Protein AF-A0A956H9K4-F1 (afdb_monomer)

Solvent-accessible surface area (backbone atoms only — not comparable to full-atom values): 8441 Å² total; per-residue (Å²): 109,70,68,59,52,51,53,49,51,54,53,12,51,53,42,12,70,73,69,76,40,56,54,70,60,25,36,53,52,54,51,50,53,52,53,50,54,65,72,74,32,62,74,62,43,54,53,50,52,51,51,51,50,53,51,51,50,56,49,47,68,57,48,51,58,52,52,48,38,64,75,66,32,60,68,56,53,48,51,39,52,75,66,61,60,53,88,49,37,78,64,54,78,26,65,93,57,49,72,67,41,46,51,50,50,52,52,49,56,48,48,58,64,62,45,54,69,68,33,70,73,52,40,56,52,58,70,65,59,87,44,83,73,54,53,60,56,52,73,73,36,103,66,76,73,86,126

Structure (mmCIF, N/CA/C/O backbone):
data_AF-A0A956H9K4-F1
#
_entry.id   AF-A0A956H9K4-F1
#
loop_
_atom_site.group_PDB
_atom_site.id
_atom_site.type_symbol
_atom_site.label_atom_id
_atom_site.label_alt_id
_atom_site.label_comp_id
_atom_site.label_asym_id
_atom_site.label_entity_id
_atom_site.label_seq_id
_atom_site.pdbx_PDB_ins_code
_atom_site.Cartn_x
_atom_site.Cartn_y
_atom_site.Cartn_z
_atom_site.occupancy
_atom_site.B_iso_or_equiv
_atom_site.auth_seq_id
_atom_site.auth_comp_id
_atom_site.auth_asym_id
_atom_site.auth_atom_id
_atom_site.pdbx_PDB_model_num
ATOM 1 N N . LEU A 1 1 ? -2.967 9.960 15.495 1.00 64.75 1 LEU A N 1
ATOM 2 C CA . LEU A 1 1 ? -4.082 10.330 14.586 1.00 64.75 1 LEU A CA 1
ATOM 3 C C . LEU A 1 1 ? -3.644 10.382 13.124 1.00 64.75 1 LEU A C 1
ATOM 5 O O . LEU A 1 1 ? -4.276 9.724 12.313 1.00 64.75 1 LEU A O 1
ATOM 9 N N . THR A 1 2 ? -2.546 11.069 12.792 1.00 76.88 2 THR A N 1
ATOM 10 C CA . THR A 1 2 ? -1.991 11.135 11.421 1.00 76.88 2 THR A CA 1
ATOM 11 C C . THR A 1 2 ? -1.738 9.763 10.786 1.00 76.88 2 THR A C 1
ATOM 13 O O . THR A 1 2 ? -2.134 9.547 9.649 1.00 76.88 2 THR A O 1
ATOM 16 N N . TYR A 1 3 ? -1.171 8.808 11.534 1.00 75.69 3 TYR A N 1
ATOM 17 C CA . TYR A 1 3 ? -0.964 7.428 11.068 1.00 75.69 3 TYR A CA 1
ATOM 18 C C . TYR A 1 3 ? -2.275 6.734 10.661 1.00 75.69 3 TYR A C 1
ATOM 20 O O . TYR A 1 3 ? -2.396 6.230 9.552 1.00 75.69 3 TYR A O 1
ATOM 28 N N . VAL A 1 4 ? -3.285 6.760 11.534 1.00 81.75 4 VAL A N 1
ATOM 29 C CA . VAL A 1 4 ? -4.593 6.134 11.275 1.00 81.75 4 VAL A CA 1
ATOM 30 C C . VAL A 1 4 ? -5.305 6.826 10.110 1.00 81.75 4 VAL A C 1
ATOM 32 O O . VAL A 1 4 ? -5.848 6.155 9.239 1.00 81.75 4 VAL A O 1
ATOM 35 N N . ALA A 1 5 ? -5.243 8.159 10.039 1.00 83.88 5 ALA A N 1
ATOM 36 C CA . ALA A 1 5 ? -5.817 8.922 8.935 1.00 83.88 5 ALA A CA 1
ATOM 37 C C . ALA A 1 5 ? -5.168 8.571 7.585 1.00 83.88 5 ALA A C 1
ATOM 39 O O . ALA A 1 5 ? -5.879 8.425 6.593 1.00 83.88 5 ALA A O 1
ATOM 40 N N . ALA A 1 6 ? -3.844 8.381 7.544 1.00 85.12 6 ALA A N 1
ATOM 41 C CA . ALA A 1 6 ? -3.139 7.962 6.334 1.00 85.12 6 ALA A CA 1
ATOM 42 C C . ALA A 1 6 ? -3.564 6.557 5.873 1.00 85.12 6 ALA A C 1
ATOM 44 O O . ALA A 1 6 ? -3.817 6.361 4.685 1.00 85.12 6 ALA A O 1
ATOM 45 N N . GLN A 1 7 ? -3.716 5.608 6.805 1.00 84.38 7 GLN A N 1
ATOM 46 C CA . GLN A 1 7 ? -4.183 4.250 6.496 1.00 84.38 7 GLN A CA 1
ATOM 47 C C . GLN A 1 7 ? -5.608 4.251 5.929 1.00 84.38 7 GLN A C 1
ATOM 49 O O . GLN A 1 7 ? -5.864 3.664 4.877 1.00 84.38 7 GLN A O 1
ATOM 54 N N . PHE A 1 8 ? -6.526 4.983 6.569 1.00 86.50 8 PHE A N 1
ATOM 55 C CA . PHE A 1 8 ? -7.894 5.136 6.070 1.00 86.50 8 PHE A CA 1
ATOM 56 C C . PHE A 1 8 ? -7.934 5.825 4.709 1.00 86.50 8 PHE A C 1
ATOM 58 O O . PHE A 1 8 ? -8.677 5.399 3.831 1.00 86.50 8 PHE A O 1
ATOM 65 N N . GLN A 1 9 ? -7.118 6.858 4.497 1.00 89.69 9 GLN A N 1
ATOM 66 C CA . GLN A 1 9 ? -7.069 7.551 3.214 1.00 89.69 9 GLN A CA 1
ATOM 67 C C . GLN A 1 9 ? -6.544 6.646 2.090 1.00 89.69 9 GLN A C 1
ATOM 69 O O . GLN A 1 9 ? -7.066 6.704 0.977 1.00 89.69 9 GLN A O 1
ATOM 74 N N . GLY A 1 10 ? -5.552 5.798 2.374 1.00 87.31 10 GLY A N 1
ATOM 75 C CA . GLY A 1 10 ? -5.068 4.787 1.433 1.00 87.31 10 GLY A CA 1
ATOM 76 C C . GLY A 1 10 ? -6.158 3.781 1.058 1.00 87.31 10 GLY A C 1
ATOM 77 O O . GLY A 1 10 ? -6.466 3.621 -0.123 1.00 87.31 10 GLY A O 1
ATOM 78 N N . ALA A 1 11 ? -6.802 3.173 2.059 1.00 86.12 11 ALA A N 1
ATOM 79 C CA . ALA A 1 11 ? -7.891 2.217 1.848 1.00 86.12 11 ALA A CA 1
ATOM 80 C C . ALA A 1 11 ? -9.096 2.846 1.119 1.00 86.12 11 ALA A C 1
ATOM 82 O O . ALA A 1 11 ? -9.635 2.267 0.177 1.00 86.12 11 ALA A O 1
ATOM 83 N N . GLY A 1 12 ? -9.480 4.069 1.498 1.00 88.44 12 GLY A N 1
ATOM 84 C CA . GLY A 1 12 ? -10.583 4.805 0.883 1.00 88.44 12 GLY A CA 1
ATOM 85 C C . GLY A 1 12 ? -10.339 5.126 -0.590 1.00 88.44 12 GLY A C 1
ATOM 86 O O . GLY A 1 12 ? -11.255 4.989 -1.396 1.00 88.44 12 GLY A O 1
ATOM 87 N N . LYS A 1 13 ? -9.107 5.487 -0.971 1.00 91.62 13 LYS A N 1
ATOM 88 C CA . LYS A 1 13 ? -8.742 5.693 -2.384 1.00 91.62 13 LYS A CA 1
ATOM 89 C C . LYS A 1 13 ? -8.831 4.398 -3.191 1.00 91.62 13 LYS A C 1
ATOM 91 O O . LYS A 1 13 ? -9.335 4.429 -4.309 1.00 91.62 13 LYS A O 1
ATOM 96 N N . 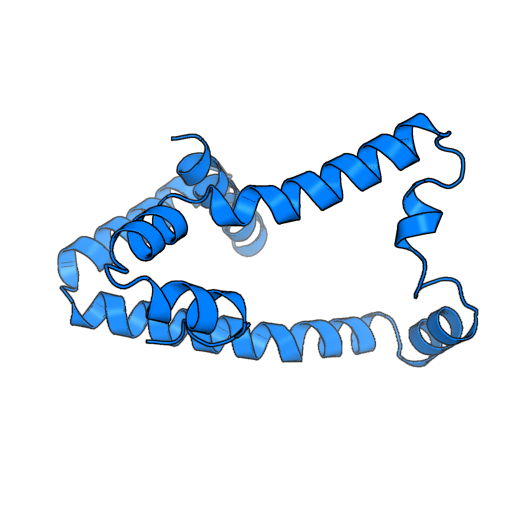ALA A 1 14 ? -8.392 3.272 -2.625 1.00 88.12 14 ALA A N 1
ATOM 97 C CA . ALA A 1 14 ? -8.502 1.972 -3.284 1.00 88.12 14 ALA A CA 1
ATOM 98 C C . ALA A 1 14 ? -9.970 1.585 -3.536 1.00 88.12 14 ALA A C 1
ATOM 100 O O . ALA A 1 14 ? -10.322 1.185 -4.644 1.00 88.12 14 ALA A O 1
ATOM 101 N N . PHE A 1 15 ? -10.847 1.765 -2.544 1.00 87.31 15 PHE A N 1
ATOM 102 C CA . PHE A 1 15 ? -12.279 1.479 -2.689 1.00 87.31 15 PHE A CA 1
ATOM 103 C C . PHE A 1 15 ? -12.981 2.445 -3.641 1.00 87.31 15 PHE A C 1
ATOM 105 O O . PHE A 1 15 ? -13.770 1.999 -4.469 1.00 87.31 15 PHE A O 1
ATOM 112 N N . ALA A 1 16 ? -12.664 3.740 -3.569 1.00 92.56 16 ALA A N 1
ATOM 113 C CA . ALA A 1 16 ? -13.190 4.736 -4.495 1.00 92.56 16 ALA A CA 1
ATOM 114 C C . ALA A 1 16 ? -12.862 4.372 -5.950 1.00 92.56 16 ALA A C 1
ATOM 116 O O . ALA A 1 16 ? -13.753 4.376 -6.789 1.00 92.56 16 ALA A O 1
ATOM 117 N N . ALA A 1 17 ? -11.613 3.980 -6.228 1.00 90.81 17 ALA A N 1
ATOM 118 C CA . ALA A 1 17 ? -11.180 3.581 -7.565 1.00 90.81 17 ALA A CA 1
ATOM 119 C C . ALA A 1 17 ? -11.768 2.234 -8.026 1.00 90.81 17 ALA A C 1
ATOM 121 O O . ALA A 1 17 ? -12.022 2.055 -9.211 1.00 90.81 17 ALA A O 1
ATOM 122 N N . THR A 1 18 ? -11.976 1.285 -7.109 1.00 90.50 18 THR A N 1
ATOM 123 C CA . THR A 1 18 ? -12.451 -0.069 -7.455 1.00 90.50 18 THR A CA 1
ATOM 124 C C . THR A 1 18 ? -13.960 -0.119 -7.681 1.00 90.50 18 THR A C 1
ATOM 126 O O . THR A 1 18 ? -14.426 -0.815 -8.578 1.00 90.50 18 THR A O 1
ATOM 129 N N . PHE A 1 19 ? -14.725 0.597 -6.857 1.00 89.75 19 PHE A N 1
ATOM 130 C CA . PHE A 1 19 ? -16.190 0.572 -6.870 1.00 89.75 19 PHE A CA 1
ATOM 131 C C . PHE A 1 19 ? -16.813 1.817 -7.515 1.00 89.75 19 PHE A C 1
ATOM 133 O O . PHE A 1 19 ? -18.031 1.963 -7.467 1.00 89.75 19 PHE A O 1
ATOM 140 N N . ASP A 1 20 ? -15.991 2.707 -8.080 1.00 90.75 20 ASP A N 1
ATOM 141 C CA . ASP A 1 20 ? -16.400 3.990 -8.669 1.00 90.75 20 ASP A CA 1
ATOM 142 C C . ASP A 1 20 ? -17.253 4.843 -7.707 1.00 90.75 20 ASP A C 1
ATOM 144 O O . ASP A 1 20 ? -18.332 5.345 -8.020 1.00 90.75 20 ASP A O 1
ATOM 148 N N . LEU A 1 21 ? -16.778 4.958 -6.464 1.00 91.19 21 LEU A N 1
ATOM 149 C CA . LEU A 1 21 ? -17.464 5.675 -5.388 1.00 91.19 21 LEU A CA 1
ATOM 150 C C . LEU A 1 21 ? -16.780 7.006 -5.080 1.00 91.19 21 LEU A C 1
ATOM 152 O O . LEU A 1 21 ? -15.564 7.154 -5.198 1.00 91.19 21 LEU A O 1
ATOM 156 N N . SER A 1 22 ? -17.552 7.962 -4.554 1.00 93.62 22 SER A N 1
ATOM 157 C CA . SER A 1 22 ? -16.960 9.157 -3.946 1.00 93.62 22 SER A CA 1
ATOM 158 C C . SER A 1 22 ? -16.051 8.761 -2.771 1.00 93.62 22 SER A C 1
ATOM 160 O O . SER A 1 22 ? -16.366 7.834 -2.018 1.00 93.62 22 SER A O 1
ATOM 162 N N . LEU A 1 23 ? -14.936 9.477 -2.573 1.00 90.06 23 LEU A N 1
ATOM 163 C CA . LEU A 1 23 ? -13.974 9.174 -1.501 1.00 90.06 23 LEU A CA 1
ATOM 164 C C . LEU A 1 23 ? -14.644 9.136 -0.118 1.00 90.06 23 LEU A C 1
ATOM 166 O O . LEU A 1 23 ? -14.344 8.263 0.692 1.00 90.06 23 LEU A O 1
ATOM 170 N N . THR A 1 24 ? -15.579 10.052 0.139 1.00 91.88 24 THR A N 1
ATOM 171 C CA . THR A 1 24 ? -16.337 10.101 1.395 1.00 91.88 24 THR A CA 1
ATOM 172 C C . THR A 1 24 ? -17.182 8.843 1.582 1.00 91.88 24 THR A C 1
ATOM 174 O O . THR A 1 24 ? -17.152 8.240 2.653 1.00 91.88 24 THR A O 1
ATOM 177 N N . SER A 1 25 ? -17.893 8.404 0.539 1.00 90.12 25 SER A N 1
ATOM 178 C CA . SER A 1 25 ? -18.700 7.177 0.574 1.00 90.12 25 SER A CA 1
ATOM 179 C C . SER A 1 25 ? -17.831 5.935 0.783 1.00 90.12 25 SER A C 1
ATOM 181 O O . SER A 1 25 ? -18.167 5.084 1.604 1.00 90.12 25 SER A O 1
ATOM 183 N N . ALA A 1 26 ? -16.688 5.859 0.097 1.00 91.25 26 ALA A N 1
ATOM 184 C CA . ALA A 1 26 ? -15.735 4.761 0.228 1.00 91.25 26 ALA A CA 1
ATOM 185 C C . ALA A 1 26 ? -15.148 4.665 1.648 1.00 91.25 26 ALA A C 1
ATOM 187 O O . ALA A 1 26 ? -15.055 3.573 2.211 1.00 91.25 26 ALA A O 1
ATOM 188 N N . LEU A 1 27 ? -14.804 5.807 2.254 1.00 91.19 27 LEU A N 1
ATOM 189 C CA . LEU A 1 27 ? -14.311 5.877 3.632 1.00 91.19 27 LEU A CA 1
ATOM 190 C C . LEU A 1 27 ? -15.366 5.431 4.649 1.00 91.19 27 LEU A C 1
ATOM 192 O O . LEU A 1 27 ? -15.047 4.653 5.548 1.00 91.19 27 LEU A O 1
ATOM 196 N N . LEU A 1 28 ? -16.612 5.894 4.507 1.00 91.69 28 LEU A N 1
ATOM 197 C CA . LEU A 1 28 ? -17.711 5.519 5.404 1.00 91.69 28 LEU A CA 1
ATOM 198 C C . LEU A 1 28 ? -18.039 4.027 5.308 1.00 91.69 28 LEU A C 1
ATOM 200 O O . LEU A 1 28 ? -18.230 3.375 6.333 1.00 91.69 28 LEU A O 1
ATOM 204 N N . LEU A 1 29 ? -18.054 3.479 4.093 1.00 89.62 29 LEU A N 1
ATOM 205 C CA . LEU A 1 29 ? -18.305 2.060 3.862 1.00 89.62 29 LEU A CA 1
ATOM 206 C C . LEU A 1 29 ? -17.181 1.191 4.444 1.00 89.62 29 LEU A C 1
ATOM 208 O O . LEU A 1 29 ? -17.459 0.241 5.173 1.00 89.62 29 LEU A O 1
ATOM 212 N N . GLY A 1 30 ? -15.917 1.558 4.204 1.00 86.12 30 GLY A N 1
ATOM 213 C CA . GLY A 1 30 ? -14.763 0.869 4.787 1.00 86.12 30 GLY A CA 1
ATOM 214 C C . GLY A 1 30 ? -14.762 0.913 6.318 1.00 86.12 30 GLY A C 1
ATOM 215 O O . GLY A 1 30 ? -14.599 -0.121 6.964 1.00 86.12 30 GLY A O 1
ATOM 216 N N . ALA A 1 31 ? -15.020 2.082 6.912 1.00 87.69 31 ALA A N 1
ATOM 217 C CA . ALA A 1 31 ? -15.141 2.226 8.363 1.00 87.69 31 ALA A CA 1
ATOM 218 C C . ALA A 1 31 ? -16.292 1.383 8.936 1.00 87.69 31 ALA A C 1
ATOM 220 O O . ALA A 1 31 ? -16.118 0.730 9.964 1.00 87.69 31 ALA A O 1
ATOM 221 N N . GLY A 1 32 ? -17.443 1.358 8.258 1.00 89.06 32 GLY A N 1
ATOM 222 C CA . GLY A 1 32 ? -18.608 0.573 8.663 1.00 89.06 32 GLY A CA 1
ATOM 223 C C . GLY A 1 32 ? -18.331 -0.929 8.688 1.00 89.06 32 GLY A C 1
ATOM 224 O O . GLY A 1 32 ? -18.656 -1.587 9.674 1.00 89.06 32 GLY A O 1
ATOM 225 N N . ILE A 1 33 ? -17.670 -1.459 7.655 1.00 85.75 33 ILE A N 1
ATOM 226 C CA . ILE A 1 33 ? -17.264 -2.872 7.604 1.00 85.75 33 ILE A CA 1
ATOM 227 C C . ILE A 1 33 ? -16.339 -3.199 8.780 1.00 85.75 33 ILE A C 1
ATOM 229 O O . ILE A 1 33 ? -16.575 -4.184 9.481 1.00 85.75 33 ILE A O 1
ATOM 233 N N . VAL A 1 34 ? -15.335 -2.348 9.031 1.00 83.94 34 VAL A N 1
ATOM 234 C CA . VAL A 1 34 ? -14.381 -2.521 10.137 1.00 83.94 34 VAL A CA 1
ATOM 235 C C . VAL A 1 34 ? -15.072 -2.562 11.489 1.00 83.94 34 VAL A C 1
ATOM 237 O O . VAL A 1 34 ? -14.872 -3.501 12.258 1.00 83.94 34 VAL A O 1
ATOM 240 N N . VAL A 1 35 ? -15.930 -1.588 11.776 1.00 85.56 35 VAL A N 1
ATOM 241 C CA . VAL A 1 35 ? -16.713 -1.564 13.018 1.00 85.56 35 VAL A CA 1
ATOM 242 C C . VAL A 1 35 ? -17.616 -2.798 13.129 1.00 85.56 35 VAL A C 1
ATOM 244 O O . VAL A 1 35 ? -17.689 -3.415 14.186 1.00 85.56 35 VAL A O 1
ATOM 247 N N . PHE A 1 36 ? -18.262 -3.219 12.045 1.00 84.38 36 PHE A N 1
ATOM 248 C CA . PHE A 1 36 ? -19.165 -4.367 12.074 1.00 84.38 36 PHE A CA 1
ATOM 249 C C . PHE A 1 36 ? -18.450 -5.679 12.431 1.00 84.38 36 PHE A C 1
ATOM 251 O O . PHE A 1 36 ? -18.877 -6.377 13.355 1.00 84.38 36 PHE A O 1
ATOM 258 N N . TYR A 1 37 ? -17.340 -6.009 11.756 1.00 77.12 37 TYR A N 1
ATOM 259 C CA . TYR A 1 37 ? -16.637 -7.269 12.038 1.00 77.12 37 TYR A CA 1
ATOM 260 C C . TYR A 1 37 ? -15.872 -7.231 13.367 1.00 77.12 37 TYR A C 1
ATOM 262 O O . TYR A 1 37 ? -15.731 -8.269 14.016 1.00 77.12 37 TYR A O 1
ATOM 270 N N . THR A 1 38 ? -15.410 -6.055 13.808 1.00 76.69 38 THR A N 1
ATOM 271 C CA . THR A 1 38 ? -14.762 -5.909 15.123 1.00 76.69 38 THR A CA 1
ATOM 272 C C . THR A 1 38 ? -15.744 -6.082 16.279 1.00 76.69 38 THR A C 1
ATOM 274 O O . THR A 1 38 ? -15.366 -6.643 17.305 1.00 76.69 38 THR A O 1
ATOM 277 N N . LEU A 1 39 ? -17.005 -5.665 16.116 1.00 79.31 39 LEU A N 1
ATOM 278 C CA . LEU A 1 39 ? -18.033 -5.816 17.149 1.00 79.31 39 LEU A CA 1
ATOM 279 C C . LEU A 1 39 ? -18.596 -7.244 17.236 1.00 79.31 39 LEU A C 1
ATOM 281 O O . LEU A 1 39 ? -18.904 -7.707 18.331 1.00 79.31 39 LEU A O 1
ATOM 285 N N . LEU A 1 40 ? -18.726 -7.953 16.110 1.00 73.38 40 LEU A N 1
ATOM 286 C CA . LEU A 1 40 ? -19.349 -9.286 16.070 1.00 73.38 40 LEU A CA 1
ATOM 287 C C . LEU A 1 40 ? -18.403 -10.449 16.396 1.00 73.38 40 LEU A C 1
ATOM 289 O O . LEU A 1 40 ? -18.858 -11.540 16.729 1.00 73.38 40 LEU A O 1
ATOM 293 N N . GLY A 1 41 ? -17.099 -10.254 16.224 1.00 67.62 41 GLY A N 1
ATOM 294 C CA . GLY A 1 41 ? -16.217 -11.366 15.892 1.00 67.62 41 GLY A CA 1
ATOM 295 C C . GLY A 1 41 ? -15.349 -11.967 17.003 1.00 67.62 41 GLY A C 1
ATOM 296 O O . GLY A 1 41 ? -14.855 -13.088 16.850 1.00 67.62 41 GLY A O 1
ATOM 297 N N . GLY A 1 42 ? -15.128 -11.251 18.109 1.00 71.56 42 GLY A N 1
ATOM 298 C CA . GLY A 1 42 ? -14.174 -11.675 19.146 1.00 71.56 42 GLY A CA 1
ATOM 299 C C . GLY A 1 42 ? -12.771 -12.010 18.593 1.00 71.56 42 GLY A C 1
ATOM 300 O O . GLY A 1 42 ? -12.406 -11.615 17.487 1.00 71.56 42 GLY A O 1
ATOM 301 N N . PHE A 1 43 ? -11.963 -12.766 19.347 1.00 68.69 43 PHE A N 1
ATOM 302 C CA . PHE A 1 43 ? -10.598 -13.159 18.936 1.00 68.69 43 PHE A CA 1
ATOM 303 C C . PHE A 1 43 ? -10.551 -14.003 17.650 1.00 68.69 43 PHE A C 1
ATOM 305 O O . PHE A 1 43 ? -9.577 -13.938 16.900 1.00 68.69 43 PHE A O 1
ATOM 312 N N . TRP A 1 44 ? -11.596 -14.789 17.383 1.00 75.88 44 TRP A N 1
ATOM 313 C CA . TRP A 1 44 ? -11.616 -15.719 16.255 1.00 75.88 44 TRP A CA 1
ATOM 314 C C . TRP A 1 44 ? -11.773 -15.003 14.911 1.00 75.88 44 TRP A C 1
ATOM 316 O O . TRP A 1 44 ? -11.035 -15.298 13.972 1.00 75.88 44 TRP A O 1
ATOM 326 N N . ALA A 1 45 ? -12.662 -14.008 14.824 1.00 75.38 45 ALA A N 1
ATOM 327 C CA . ALA A 1 45 ? -12.819 -13.245 13.588 1.00 75.38 45 ALA A CA 1
ATOM 328 C C . ALA A 1 45 ? -11.569 -12.434 13.250 1.00 75.38 45 ALA A C 1
ATOM 330 O O . ALA A 1 45 ? -11.173 -12.392 12.090 1.00 75.38 45 ALA A O 1
ATOM 331 N N . VAL A 1 46 ? -10.920 -11.843 14.260 1.00 75.44 46 VAL A N 1
ATOM 332 C CA . VAL A 1 46 ? -9.676 -11.088 14.061 1.00 75.44 46 VAL A CA 1
ATOM 333 C C . VAL A 1 46 ? -8.589 -12.003 13.493 1.00 75.44 46 VAL A C 1
ATOM 335 O O . VAL A 1 46 ? -7.970 -11.660 12.486 1.00 75.44 46 VAL A O 1
ATOM 338 N N . SER A 1 47 ? -8.418 -13.201 14.064 1.00 78.75 47 SER A N 1
ATOM 339 C CA .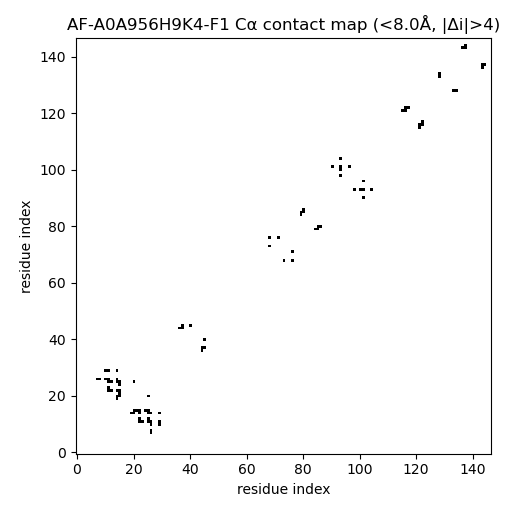 SER A 1 47 ? -7.442 -14.185 13.578 1.00 78.75 47 SER A CA 1
ATOM 340 C C . SER A 1 47 ? -7.736 -14.658 12.147 1.00 78.75 47 SER A C 1
ATOM 342 O O . SER A 1 47 ? -6.815 -14.772 11.333 1.00 78.75 47 SER A O 1
ATOM 344 N N . LEU A 1 48 ? -9.009 -14.872 11.801 1.00 81.88 48 LEU A N 1
ATOM 345 C CA . LEU A 1 48 ? -9.400 -15.255 10.444 1.00 81.88 48 LEU A CA 1
ATOM 346 C C . LEU A 1 48 ? -9.116 -14.134 9.432 1.00 81.88 48 LEU A C 1
ATOM 348 O O . LEU A 1 48 ? -8.564 -14.403 8.363 1.00 81.88 48 LEU A O 1
ATOM 352 N N . THR A 1 49 ? -9.451 -12.883 9.768 1.00 83.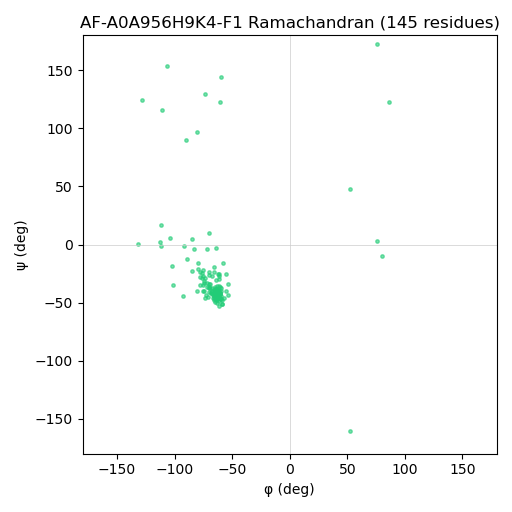88 49 THR A N 1
ATOM 353 C CA . THR A 1 49 ? -9.187 -11.730 8.891 1.00 83.88 49 THR A CA 1
ATOM 354 C C . THR A 1 49 ? -7.695 -11.475 8.694 1.00 83.88 49 THR A C 1
ATOM 356 O O . THR A 1 49 ? -7.278 -11.203 7.570 1.00 83.88 49 THR A O 1
ATOM 359 N N . ASP A 1 50 ? -6.884 -11.638 9.744 1.00 83.94 50 ASP A N 1
ATOM 360 C CA . ASP A 1 50 ? -5.426 -11.501 9.666 1.00 83.94 50 ASP A CA 1
ATOM 361 C C . ASP A 1 50 ? -4.814 -12.576 8.753 1.00 83.94 50 ASP A C 1
ATOM 363 O O . ASP A 1 50 ? -4.024 -12.276 7.856 1.00 83.94 50 ASP A O 1
ATOM 367 N N . THR A 1 51 ? -5.283 -13.822 8.881 1.00 83.44 51 THR A N 1
ATOM 368 C CA . THR A 1 51 ? -4.828 -14.941 8.040 1.00 83.44 51 THR A CA 1
ATOM 369 C C . THR A 1 51 ? -5.185 -14.729 6.565 1.00 83.44 51 THR A C 1
ATOM 371 O O . THR A 1 51 ? -4.343 -14.925 5.684 1.00 83.44 51 THR A O 1
ATOM 374 N N . LEU A 1 52 ? -6.418 -14.297 6.277 1.00 88.75 52 LEU A N 1
ATOM 375 C CA . LEU A 1 52 ? -6.871 -13.980 4.917 1.00 88.75 52 LEU A CA 1
ATOM 376 C C . LEU A 1 52 ? -6.071 -12.830 4.302 1.00 88.75 52 LEU A C 1
ATOM 378 O O . LEU A 1 52 ? -5.656 -12.925 3.146 1.00 88.75 52 LEU A O 1
ATOM 382 N N . GLN A 1 53 ? -5.819 -11.767 5.068 1.00 85.06 53 GLN A N 1
ATOM 383 C CA . GLN A 1 53 ? -5.030 -10.633 4.600 1.00 85.06 53 GLN A CA 1
ATOM 384 C C . GLN A 1 53 ? -3.582 -11.045 4.320 1.00 85.06 53 GLN A C 1
ATOM 386 O O . GLN A 1 53 ? -3.051 -10.709 3.261 1.00 85.06 53 GLN A O 1
ATOM 391 N N . GLY A 1 54 ? -2.962 -11.820 5.212 1.00 86.19 54 GLY A N 1
ATOM 392 C CA . GLY A 1 54 ? -1.610 -12.339 5.012 1.00 86.19 54 GLY A CA 1
ATOM 393 C C . GLY A 1 54 ? -1.491 -13.203 3.755 1.00 86.19 54 GLY A C 1
ATOM 394 O O . GLY A 1 54 ? -0.568 -13.017 2.958 1.00 86.19 54 GLY A O 1
ATOM 395 N N . LEU A 1 55 ? -2.458 -14.096 3.527 1.00 91.94 55 LEU A N 1
ATOM 396 C CA . LEU A 1 55 ? -2.493 -14.942 2.333 1.00 91.94 55 LEU A CA 1
ATOM 397 C C . LEU A 1 55 ? -2.710 -14.120 1.054 1.00 91.94 55 LEU A C 1
ATOM 399 O O . LEU A 1 55 ? -2.002 -14.320 0.067 1.00 91.94 55 LEU A O 1
ATOM 403 N N . MET A 1 56 ? -3.644 -13.167 1.082 1.00 91.62 56 MET A N 1
ATOM 404 C CA . MET A 1 56 ? -3.909 -12.262 -0.038 1.00 91.62 56 MET A CA 1
ATOM 405 C C . MET A 1 56 ? -2.671 -11.429 -0.390 1.00 91.62 56 MET A C 1
ATOM 407 O O . MET A 1 56 ? -2.346 -11.291 -1.567 1.00 91.62 56 MET A O 1
ATOM 411 N N . MET A 1 57 ? -1.949 -10.912 0.609 1.00 93.31 57 MET A N 1
ATOM 412 C CA . MET A 1 57 ? -0.707 -10.163 0.395 1.00 93.31 57 MET A CA 1
ATOM 413 C C . MET A 1 57 ? 0.391 -11.044 -0.208 1.00 93.31 57 MET A C 1
ATOM 415 O O . MET A 1 57 ? 1.068 -10.612 -1.139 1.00 93.31 57 MET A O 1
ATOM 419 N N . ALA A 1 58 ? 0.546 -12.281 0.274 1.00 91.19 58 ALA A N 1
ATOM 420 C CA . ALA A 1 58 ? 1.510 -13.228 -0.285 1.00 91.19 58 ALA A CA 1
ATOM 421 C C . ALA A 1 58 ? 1.190 -13.570 -1.749 1.00 91.19 58 ALA A C 1
ATOM 423 O O . ALA A 1 58 ? 2.079 -13.572 -2.598 1.00 91.19 58 ALA A O 1
ATOM 424 N N . PHE A 1 59 ? -0.086 -13.797 -2.059 1.00 94.06 59 PHE A N 1
ATOM 425 C CA . PHE A 1 59 ? -0.540 -14.048 -3.423 1.00 94.06 59 PHE A CA 1
ATOM 426 C C . PHE A 1 59 ? -0.314 -12.832 -4.332 1.00 94.06 59 PHE A C 1
ATOM 428 O O . PHE A 1 59 ? 0.276 -12.965 -5.403 1.00 94.06 59 PHE A O 1
ATOM 435 N N . ALA A 1 60 ? -0.705 -11.634 -3.887 1.00 91.38 60 ALA A N 1
ATOM 436 C CA . ALA A 1 60 ? -0.498 -10.393 -4.629 1.00 91.38 60 ALA A CA 1
ATOM 437 C C . ALA A 1 60 ? 0.990 -10.123 -4.905 1.00 91.38 60 ALA A C 1
ATOM 439 O O . ALA A 1 60 ? 1.334 -9.689 -6.003 1.00 91.38 60 ALA A O 1
ATOM 440 N N . ALA A 1 61 ? 1.877 -10.437 -3.956 1.00 91.31 61 ALA A N 1
ATOM 441 C CA . ALA A 1 61 ? 3.320 -10.277 -4.123 1.00 91.31 61 ALA A CA 1
ATOM 442 C C . ALA A 1 61 ? 3.899 -11.123 -5.271 1.00 91.31 61 ALA A C 1
ATOM 444 O O . ALA A 1 61 ? 4.902 -10.732 -5.859 1.00 91.31 61 ALA A O 1
ATOM 445 N N . VAL A 1 62 ? 3.272 -12.254 -5.610 1.00 93.62 62 VAL A N 1
ATOM 446 C CA . VAL A 1 62 ? 3.689 -13.109 -6.733 1.00 93.62 62 VAL A CA 1
ATOM 447 C C . VAL A 1 62 ? 2.945 -12.742 -8.014 1.00 93.62 62 VAL A C 1
ATOM 449 O O . VAL A 1 62 ? 3.548 -12.632 -9.080 1.00 93.62 62 VAL A O 1
ATOM 452 N N . VAL A 1 63 ? 1.634 -12.531 -7.923 1.00 93.94 63 VAL A N 1
ATOM 453 C CA . VAL A 1 63 ? 0.778 -12.340 -9.099 1.00 93.94 63 VAL A CA 1
ATOM 454 C C . VAL A 1 63 ? 0.946 -10.964 -9.723 1.00 93.94 63 VAL A C 1
ATOM 456 O O . VAL A 1 63 ? 0.982 -10.872 -10.948 1.00 93.94 63 VAL A O 1
ATOM 459 N N . LEU A 1 64 ? 1.077 -9.899 -8.926 1.00 91.94 64 LEU A N 1
ATOM 460 C CA . LEU A 1 64 ? 1.186 -8.543 -9.472 1.00 91.94 64 LEU A CA 1
ATOM 461 C C . LEU A 1 64 ? 2.434 -8.354 -10.351 1.00 91.94 64 LEU A C 1
ATOM 463 O O . LEU A 1 64 ? 2.274 -7.822 -11.449 1.00 91.94 64 LEU A O 1
ATOM 467 N N . PRO A 1 65 ? 3.644 -8.817 -9.969 1.00 87.12 65 PRO A N 1
ATOM 468 C CA . PRO A 1 65 ? 4.802 -8.757 -10.859 1.00 87.12 65 PRO A CA 1
ATOM 469 C C . PRO A 1 65 ? 4.597 -9.539 -12.159 1.00 87.12 65 PRO A C 1
ATOM 471 O O . PRO A 1 65 ? 4.925 -9.036 -13.228 1.00 87.12 65 PRO A O 1
ATOM 474 N N . ILE A 1 66 ? 4.013 -10.740 -12.093 1.00 89.94 66 ILE A N 1
ATOM 475 C CA . ILE A 1 66 ? 3.757 -11.564 -13.285 1.00 89.94 66 ILE A CA 1
ATOM 476 C C . ILE A 1 66 ? 2.759 -10.867 -14.217 1.00 89.94 66 ILE A C 1
ATOM 478 O O . ILE A 1 66 ? 2.998 -10.774 -15.419 1.00 89.94 66 ILE A O 1
ATOM 482 N N . ALA A 1 67 ? 1.666 -10.336 -13.668 1.00 88.94 67 ALA A N 1
ATOM 483 C CA . ALA A 1 67 ? 0.670 -9.593 -14.431 1.00 88.94 67 ALA A CA 1
ATOM 484 C C . ALA A 1 67 ? 1.267 -8.325 -15.061 1.00 88.94 67 ALA A C 1
ATOM 486 O O . ALA A 1 67 ? 0.989 -8.030 -16.222 1.00 88.94 67 ALA A O 1
ATOM 487 N N . ALA A 1 68 ? 2.130 -7.612 -14.331 1.00 86.19 68 ALA A N 1
ATOM 488 C CA . ALA A 1 68 ? 2.839 -6.447 -14.847 1.00 86.19 68 ALA A CA 1
ATOM 489 C C . ALA A 1 68 ? 3.785 -6.814 -16.002 1.00 86.19 68 ALA A C 1
ATOM 491 O O . ALA A 1 68 ? 3.775 -6.133 -17.024 1.00 86.19 68 ALA A O 1
ATOM 492 N N . LEU A 1 69 ? 4.544 -7.911 -15.886 1.00 86.31 69 LEU A N 1
ATOM 493 C CA . LEU A 1 69 ? 5.410 -8.414 -16.961 1.00 86.31 69 LEU A CA 1
ATOM 494 C C . LEU A 1 69 ? 4.612 -8.807 -18.206 1.00 86.31 69 LEU A C 1
ATOM 496 O O . LEU A 1 69 ? 5.038 -8.539 -19.328 1.00 86.31 69 LEU A O 1
ATOM 500 N N . TRP A 1 70 ? 3.448 -9.427 -18.016 1.00 87.69 70 TRP A N 1
ATOM 501 C CA . TRP A 1 70 ? 2.595 -9.838 -19.125 1.00 87.69 70 TRP A CA 1
ATOM 502 C C . TRP A 1 70 ? 1.956 -8.638 -19.834 1.00 87.69 70 TRP A C 1
ATOM 504 O O . TRP A 1 70 ? 1.941 -8.592 -21.061 1.00 87.69 70 TRP A O 1
ATOM 514 N N . ALA A 1 71 ? 1.498 -7.637 -19.076 1.00 86.94 71 ALA A N 1
ATOM 515 C CA . ALA A 1 71 ? 0.919 -6.410 -19.622 1.00 86.94 71 ALA A CA 1
ATOM 516 C C . ALA A 1 71 ? 1.958 -5.499 -20.302 1.00 86.94 71 ALA A C 1
ATOM 518 O O . ALA A 1 71 ? 1.649 -4.873 -21.313 1.00 86.94 71 ALA A O 1
ATOM 519 N N . ALA A 1 72 ? 3.178 -5.418 -19.760 1.00 83.50 72 ALA A N 1
ATOM 520 C CA . ALA A 1 72 ? 4.263 -4.608 -20.320 1.00 83.50 72 ALA A CA 1
ATOM 521 C C . ALA A 1 72 ? 4.980 -5.284 -21.505 1.00 83.50 72 ALA A C 1
ATOM 523 O O . ALA A 1 72 ? 5.616 -4.602 -22.306 1.00 83.50 72 ALA A O 1
ATOM 524 N N . GLY A 1 73 ? 4.869 -6.610 -21.626 1.00 85.62 73 GLY A N 1
ATOM 525 C CA . GLY A 1 73 ? 5.594 -7.410 -22.607 1.00 85.62 73 GLY A CA 1
ATOM 526 C C . GLY A 1 73 ? 6.974 -7.821 -22.091 1.00 85.62 73 GLY A C 1
ATOM 527 O O . GLY A 1 73 ? 7.818 -6.986 -21.765 1.00 85.62 73 GLY A O 1
ATOM 528 N N . ILE A 1 74 ? 7.220 -9.132 -22.051 1.00 81.69 74 ILE A N 1
ATOM 529 C CA . ILE A 1 74 ? 8.453 -9.715 -21.499 1.00 81.69 74 ILE A CA 1
ATOM 530 C C . ILE A 1 74 ? 9.693 -9.216 -22.254 1.00 81.69 74 ILE A C 1
ATOM 532 O O . ILE A 1 74 ? 10.689 -8.873 -21.623 1.00 81.69 74 ILE A O 1
ATOM 536 N N . ASP A 1 75 ? 9.613 -9.103 -23.580 1.00 81.19 75 ASP A N 1
ATOM 537 C CA . ASP A 1 75 ? 10.731 -8.652 -24.416 1.00 81.19 75 ASP A CA 1
ATOM 538 C C . ASP A 1 75 ? 11.087 -7.182 -24.170 1.00 81.19 75 ASP A C 1
ATOM 540 O O . ASP A 1 75 ? 12.264 -6.830 -24.128 1.00 81.19 75 ASP A O 1
ATOM 544 N N . ALA A 1 76 ? 10.083 -6.327 -23.949 1.00 80.06 76 ALA A N 1
ATOM 545 C CA . ALA A 1 76 ? 10.289 -4.913 -23.645 1.00 80.06 76 ALA A CA 1
ATOM 546 C C . ALA A 1 76 ? 10.956 -4.734 -22.275 1.00 80.06 76 ALA A C 1
ATOM 548 O O . ALA A 1 76 ? 11.899 -3.955 -22.136 1.00 80.06 76 ALA A O 1
ATOM 549 N N . VAL A 1 77 ? 10.517 -5.507 -21.278 1.00 77.81 77 VAL A N 1
ATOM 550 C CA . VAL A 1 77 ? 11.113 -5.482 -19.938 1.00 77.81 77 VAL A CA 1
ATOM 551 C C . VAL A 1 77 ? 12.532 -6.061 -19.950 1.00 77.81 77 VAL A C 1
ATOM 553 O O . VAL A 1 77 ? 13.425 -5.490 -19.330 1.00 77.81 77 VAL A O 1
ATOM 556 N N . LEU A 1 78 ? 12.784 -7.150 -20.683 1.00 77.19 78 LEU A N 1
ATOM 557 C CA . LEU A 1 78 ? 14.130 -7.718 -20.843 1.00 77.19 78 LEU A CA 1
ATOM 558 C C . LEU A 1 78 ? 15.075 -6.767 -21.578 1.00 77.19 78 LEU A C 1
ATOM 560 O O . LEU A 1 78 ? 16.224 -6.628 -21.163 1.00 77.19 78 LEU A O 1
ATOM 564 N N . ALA A 1 79 ? 14.608 -6.092 -22.629 1.00 77.25 79 ALA A N 1
ATOM 565 C CA . ALA A 1 79 ? 15.399 -5.093 -23.341 1.00 77.25 79 ALA A CA 1
ATOM 566 C C . ALA A 1 79 ? 15.784 -3.914 -22.431 1.00 77.25 79 ALA A C 1
ATOM 568 O O . ALA A 1 79 ? 16.925 -3.460 -22.475 1.00 77.25 79 ALA A O 1
ATOM 569 N N . ASP A 1 80 ? 14.875 -3.464 -21.561 1.00 75.69 80 ASP A N 1
ATOM 570 C CA . ASP A 1 80 ? 15.123 -2.386 -20.593 1.00 75.69 80 ASP A CA 1
ATOM 571 C C . ASP A 1 80 ? 16.000 -2.829 -19.398 1.00 75.69 80 ASP A C 1
ATOM 573 O O . ASP A 1 80 ? 16.786 -2.051 -18.851 1.00 75.69 80 ASP A O 1
ATOM 577 N N . LEU A 1 81 ? 15.920 -4.099 -18.989 1.00 71.81 81 LEU A N 1
ATOM 578 C CA . LEU A 1 81 ? 16.803 -4.691 -17.973 1.00 71.81 81 LEU A CA 1
ATOM 579 C C . LEU A 1 81 ? 18.230 -4.890 -18.493 1.00 71.81 81 LEU A C 1
ATOM 581 O O . LEU A 1 81 ? 19.192 -4.545 -17.805 1.00 71.81 81 LEU A O 1
ATOM 585 N N . LEU A 1 82 ? 18.376 -5.415 -19.711 1.00 71.81 82 LEU A N 1
ATOM 586 C CA . LEU A 1 82 ? 19.673 -5.648 -20.356 1.00 71.81 82 LEU A CA 1
ATOM 587 C C . LEU A 1 82 ? 20.304 -4.350 -20.881 1.00 71.81 82 LEU A C 1
ATOM 589 O O . LEU A 1 82 ? 21.528 -4.248 -20.940 1.00 71.81 82 LEU A O 1
ATOM 593 N N . GLY A 1 83 ? 19.486 -3.347 -21.210 1.00 68.19 83 GLY A N 1
ATOM 594 C CA . GLY A 1 83 ? 19.917 -2.005 -21.609 1.00 68.19 83 GLY A CA 1
ATOM 595 C C . GLY A 1 83 ? 20.489 -1.152 -20.469 1.00 68.19 83 GLY A C 1
ATOM 596 O O . GLY A 1 83 ? 20.962 -0.045 -20.718 1.00 68.19 83 GLY A O 1
ATOM 597 N N . GLY A 1 84 ? 20.471 -1.645 -19.223 1.00 59.62 84 GLY A N 1
ATOM 598 C CA . GLY A 1 84 ? 21.074 -0.983 -18.059 1.00 59.62 84 GLY A CA 1
ATOM 599 C C . GLY A 1 84 ? 20.284 0.205 -17.497 1.00 59.62 84 GLY A C 1
ATOM 600 O O . GLY A 1 84 ? 20.737 0.841 -16.544 1.00 59.62 84 GLY A O 1
ATOM 601 N N . SER A 1 85 ? 19.104 0.504 -18.041 1.00 58.44 85 SER A N 1
ATOM 602 C CA . SER A 1 85 ? 18.268 1.650 -17.663 1.00 58.44 85 SER A CA 1
ATOM 603 C C . SER A 1 85 ? 17.477 1.445 -16.368 1.00 58.44 85 SER A C 1
ATOM 605 O O . SER A 1 85 ? 17.201 2.423 -15.671 1.00 58.44 85 SER A O 1
ATOM 607 N N . SER A 1 86 ? 17.128 0.205 -16.020 1.00 57.22 86 SER A N 1
ATOM 608 C CA . SER A 1 86 ? 16.107 -0.079 -14.996 1.00 57.22 86 SER A CA 1
ATOM 609 C C . SER A 1 86 ? 16.646 -0.480 -13.619 1.00 57.22 86 SER A C 1
ATOM 611 O O . SER A 1 86 ? 16.085 -0.053 -12.610 1.00 57.22 86 SER A O 1
ATOM 613 N N . LEU A 1 87 ? 17.766 -1.210 -13.524 1.00 53.59 87 LEU A N 1
ATOM 614 C CA . LEU A 1 87 ? 18.346 -1.600 -12.221 1.00 53.59 87 LEU A CA 1
ATOM 615 C C . LEU A 1 87 ? 18.865 -0.399 -11.405 1.00 53.59 87 LEU A C 1
ATOM 617 O O . LEU A 1 87 ? 18.905 -0.459 -10.178 1.00 53.59 87 LEU A O 1
ATOM 621 N N . TRP A 1 88 ? 19.194 0.712 -12.072 1.00 55.25 88 TRP A N 1
ATOM 622 C CA . TRP A 1 88 ? 19.671 1.958 -11.457 1.00 55.25 88 TRP A CA 1
ATOM 623 C C . TRP A 1 88 ? 18.670 3.116 -11.569 1.00 55.25 88 TRP A C 1
ATOM 625 O O . TRP A 1 88 ? 19.039 4.273 -11.360 1.00 55.25 88 TRP A O 1
ATOM 635 N N . ALA A 1 89 ? 17.396 2.834 -11.862 1.00 58.25 89 ALA A N 1
ATOM 636 C CA . ALA A 1 89 ? 16.360 3.855 -12.052 1.00 58.25 89 ALA A CA 1
ATOM 637 C C . ALA A 1 89 ? 16.216 4.820 -10.855 1.00 58.25 89 ALA A C 1
ATOM 639 O O . ALA A 1 89 ? 15.849 5.979 -11.030 1.00 58.25 89 ALA A O 1
ATOM 640 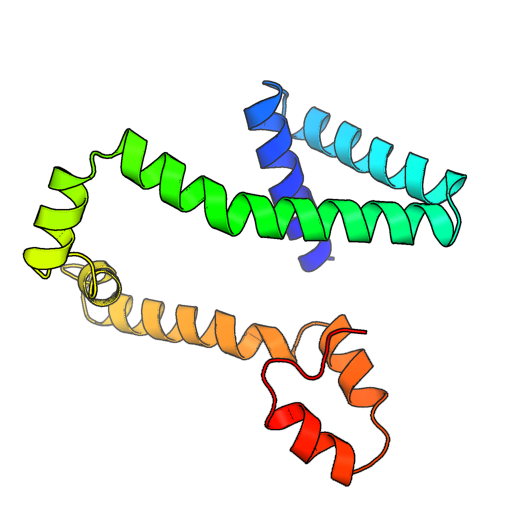N N . VAL A 1 90 ? 16.592 4.385 -9.647 1.00 57.72 90 VAL A N 1
ATOM 641 C CA . VAL A 1 90 ? 16.668 5.229 -8.441 1.00 57.72 90 VAL A CA 1
ATOM 642 C C . VAL A 1 90 ? 17.664 6.390 -8.603 1.00 57.72 90 VAL A C 1
ATOM 644 O O . VAL A 1 90 ? 17.384 7.497 -8.153 1.00 57.72 90 VAL A O 1
ATOM 647 N N . GLY A 1 91 ? 18.793 6.179 -9.289 1.00 57.12 91 G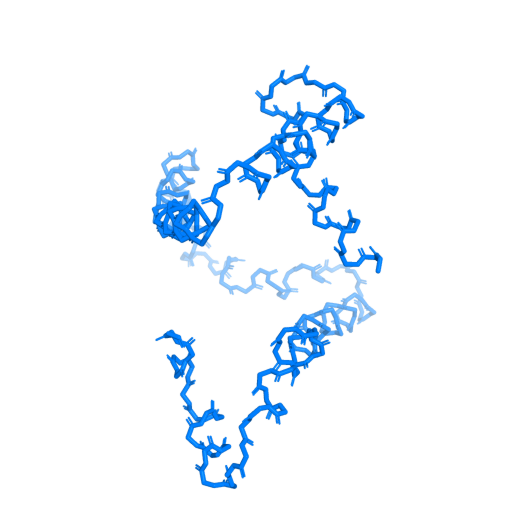LY A N 1
ATOM 648 C CA . GLY A 1 91 ? 19.732 7.250 -9.646 1.00 57.12 91 GLY A CA 1
ATOM 649 C C . GLY A 1 91 ? 19.180 8.163 -10.744 1.00 57.12 91 GLY A C 1
ATOM 650 O O . GLY A 1 91 ? 19.327 9.385 -10.670 1.00 57.12 91 GLY A O 1
ATOM 651 N N . ARG A 1 92 ? 18.444 7.588 -11.706 1.00 59.22 92 ARG A N 1
ATOM 652 C CA . ARG A 1 92 ? 17.796 8.331 -12.801 1.00 59.22 92 ARG A CA 1
ATOM 653 C C . ARG A 1 92 ? 16.621 9.196 -12.352 1.00 59.22 92 ARG A C 1
ATOM 655 O O . ARG A 1 92 ? 16.349 10.209 -12.981 1.00 59.22 92 ARG A O 1
ATOM 662 N N . ALA A 1 93 ? 15.982 8.875 -11.226 1.00 61.38 93 ALA A N 1
ATOM 663 C CA . ALA A 1 93 ? 14.940 9.712 -10.620 1.00 61.38 93 ALA A CA 1
ATOM 664 C C . ALA A 1 93 ? 15.422 11.141 -10.286 1.00 61.38 93 ALA A C 1
ATOM 666 O O . ALA A 1 93 ? 14.611 12.033 -10.049 1.00 61.38 93 ALA A O 1
ATOM 667 N N . THR A 1 94 ? 16.741 11.355 -10.267 1.00 64.31 94 THR A N 1
ATOM 668 C CA . THR A 1 94 ? 17.384 12.640 -9.973 1.00 64.31 94 THR A CA 1
ATOM 669 C C . THR A 1 94 ? 18.095 13.243 -11.193 1.00 64.31 94 THR A C 1
ATOM 671 O O . THR A 1 94 ? 18.631 14.351 -11.100 1.00 64.31 94 THR A O 1
ATOM 674 N N . GLU A 1 95 ? 18.076 12.559 -12.350 1.00 63.81 95 GLU A N 1
ATOM 675 C CA . GLU A 1 95 ? 18.649 13.066 -13.604 1.00 63.81 95 GLU A CA 1
ATOM 676 C C . GLU A 1 95 ? 17.945 14.369 -14.009 1.00 63.81 95 GLU A C 1
ATOM 678 O O . GLU A 1 95 ? 16.726 14.431 -14.141 1.00 63.81 95 GLU A O 1
ATOM 683 N N . GLY A 1 96 ? 18.721 15.445 -14.167 1.00 65.69 96 GLY A N 1
ATOM 684 C CA . GLY A 1 96 ? 18.212 16.773 -14.532 1.00 65.69 96 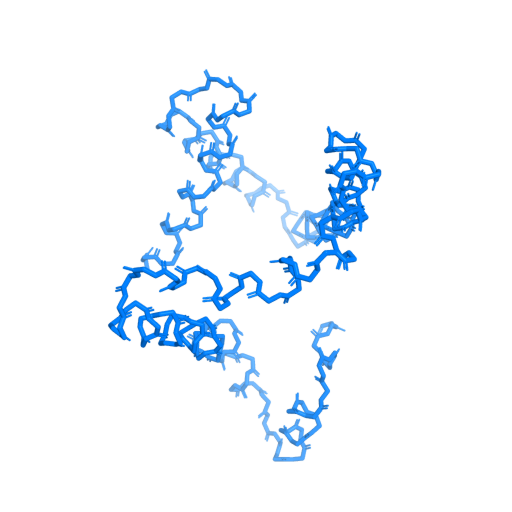GLY A CA 1
ATOM 685 C C . GLY A 1 96 ? 17.600 17.590 -13.385 1.00 65.69 96 GLY A C 1
ATOM 686 O O . GLY A 1 96 ? 17.385 18.787 -13.554 1.00 65.69 96 GLY A O 1
ATOM 687 N N . ALA A 1 97 ? 17.385 16.999 -12.206 1.00 69.88 97 ALA A N 1
ATOM 688 C CA . ALA A 1 97 ? 16.746 17.660 -11.061 1.00 69.88 97 ALA A CA 1
ATOM 689 C C . ALA A 1 97 ? 17.741 18.340 -10.088 1.00 69.88 97 ALA A C 1
ATOM 691 O O . ALA A 1 97 ? 17.343 18.979 -9.111 1.00 69.88 97 ALA A O 1
ATOM 692 N N . GLY A 1 98 ? 19.045 18.236 -10.370 1.00 73.94 98 GLY A N 1
ATOM 693 C CA . GLY A 1 98 ? 20.118 18.860 -9.594 1.00 73.94 98 GLY A CA 1
ATOM 694 C C . GLY A 1 98 ? 20.424 18.159 -8.258 1.00 73.94 98 GLY A C 1
ATOM 695 O O . GLY A 1 98 ? 19.708 17.251 -7.830 1.00 73.94 98 GLY A O 1
ATOM 696 N N . PRO A 1 99 ? 21.496 18.574 -7.556 1.00 76.50 99 PRO A N 1
ATOM 697 C CA . PRO A 1 99 ? 21.972 17.898 -6.343 1.00 76.50 99 PRO A CA 1
ATOM 698 C C . PRO A 1 99 ? 20.957 17.912 -5.187 1.00 76.50 99 PRO A C 1
ATOM 700 O O . PRO A 1 99 ? 20.961 17.005 -4.358 1.00 76.50 99 PRO A O 1
ATOM 703 N N . ALA A 1 100 ? 20.044 18.887 -5.148 1.00 79.00 100 ALA A N 1
ATOM 704 C CA . ALA A 1 100 ? 18.986 18.957 -4.140 1.00 79.00 100 ALA A CA 1
ATOM 705 C C . ALA A 1 100 ? 17.986 17.791 -4.244 1.00 79.00 100 ALA A C 1
ATOM 707 O O . ALA A 1 100 ? 17.552 17.269 -3.218 1.00 79.00 100 ALA A O 1
ATOM 708 N N . ALA A 1 101 ? 17.656 17.342 -5.459 1.00 78.38 101 ALA A N 1
ATOM 709 C CA . ALA A 1 101 ? 16.775 16.195 -5.663 1.00 78.38 101 ALA A CA 1
ATOM 710 C C . ALA A 1 101 ? 17.442 14.883 -5.234 1.00 78.38 101 ALA A C 1
ATOM 712 O O . ALA A 1 101 ? 16.794 14.041 -4.618 1.00 78.38 101 ALA A O 1
ATOM 713 N N . ALA A 1 102 ? 18.749 14.742 -5.479 1.00 78.06 102 ALA A N 1
ATOM 714 C CA . ALA A 1 102 ? 19.527 13.602 -4.998 1.00 78.06 102 ALA A CA 1
ATOM 715 C C . ALA A 1 102 ? 19.580 13.544 -3.467 1.00 78.06 102 ALA A C 1
ATOM 717 O O . ALA A 1 102 ? 19.323 12.493 -2.881 1.00 78.06 102 ALA A O 1
ATOM 718 N N . VAL A 1 103 ? 19.819 14.680 -2.806 1.00 82.75 103 VAL A N 1
ATOM 719 C CA . VAL A 1 103 ? 19.760 14.766 -1.339 1.00 82.75 103 VAL A CA 1
ATOM 720 C C . VAL A 1 103 ? 18.349 14.467 -0.827 1.00 82.75 103 VAL A C 1
ATOM 722 O O . VAL A 1 103 ? 18.199 13.700 0.120 1.00 82.75 103 VAL A O 1
ATOM 725 N N . GLY A 1 104 ? 17.310 15.010 -1.466 1.00 83.56 104 GLY A N 1
ATOM 726 C CA . GLY A 1 104 ? 15.914 14.747 -1.108 1.00 83.56 104 GLY A CA 1
ATOM 727 C C . GLY A 1 104 ? 15.528 13.272 -1.238 1.00 83.56 104 GLY A C 1
ATOM 728 O O . GLY A 1 104 ? 14.880 12.730 -0.346 1.00 83.56 104 GLY A O 1
ATOM 729 N N . LEU A 1 105 ? 15.979 12.599 -2.298 1.00 82.81 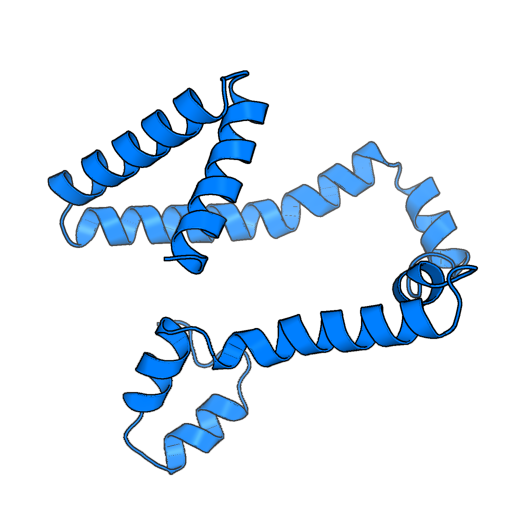105 LEU A N 1
ATOM 730 C CA . LEU A 1 105 ? 15.784 11.164 -2.503 1.00 82.81 105 LEU A CA 1
ATOM 731 C C . LEU A 1 105 ? 16.486 10.347 -1.409 1.00 82.81 105 LEU A C 1
ATOM 733 O O . LEU A 1 105 ? 15.866 9.470 -0.811 1.00 82.81 105 LEU A O 1
ATOM 737 N N . VAL A 1 106 ? 17.749 10.661 -1.103 1.00 82.69 106 VAL A N 1
ATOM 738 C CA . VAL A 1 106 ? 18.508 9.985 -0.038 1.00 82.69 106 VAL A CA 1
ATOM 739 C C . VAL A 1 106 ? 17.836 10.185 1.320 1.00 82.69 106 VAL A C 1
ATOM 741 O O . VAL A 1 106 ? 17.595 9.211 2.028 1.00 82.69 106 VAL A O 1
ATOM 744 N N . LEU A 1 107 ? 17.470 11.419 1.673 1.00 84.94 107 LEU A N 1
ATOM 745 C CA . LEU A 1 107 ? 16.765 11.713 2.923 1.00 84.94 107 LEU A CA 1
ATOM 746 C C . LEU A 1 107 ? 15.382 11.052 2.976 1.00 84.94 107 LEU A C 1
ATOM 748 O O . LEU A 1 107 ? 14.978 10.585 4.037 1.00 84.94 107 LEU A O 1
ATOM 752 N N . GLY A 1 108 ? 14.675 10.962 1.849 1.00 82.56 108 GLY A N 1
ATOM 753 C CA . GLY A 1 108 ? 13.394 10.265 1.744 1.00 82.56 108 GLY A CA 1
ATOM 754 C C . GLY A 1 108 ? 13.528 8.758 1.972 1.00 82.56 108 GLY A C 1
ATOM 755 O O . GLY A 1 108 ? 12.795 8.191 2.782 1.00 82.56 108 GLY A O 1
ATOM 756 N N . LEU A 1 109 ? 14.504 8.117 1.324 1.00 80.88 109 LEU A N 1
ATOM 757 C CA . LEU A 1 109 ? 14.807 6.693 1.505 1.00 80.88 109 LEU A CA 1
ATOM 758 C C . LEU A 1 109 ? 15.260 6.390 2.941 1.00 80.88 109 LEU A C 1
ATOM 760 O O . LEU A 1 109 ? 14.803 5.417 3.544 1.00 80.88 109 LEU A O 1
ATOM 764 N N . LEU A 1 110 ? 16.093 7.257 3.525 1.00 81.69 110 LEU A N 1
ATOM 765 C CA . LEU A 1 110 ? 16.476 7.170 4.935 1.00 81.69 110 LEU A CA 1
ATOM 766 C C . LEU A 1 110 ? 15.275 7.378 5.862 1.00 81.69 110 LEU A C 1
ATOM 768 O O . LEU A 1 110 ? 15.157 6.674 6.859 1.00 81.69 110 LEU A O 1
ATOM 772 N N . GLY A 1 111 ? 14.355 8.284 5.527 1.00 78.44 111 GLY A N 1
ATOM 773 C CA . GLY A 1 111 ? 13.120 8.507 6.279 1.00 78.44 111 GLY A CA 1
ATOM 774 C C . GLY A 1 111 ? 12.221 7.270 6.329 1.00 78.44 111 GLY A C 1
ATOM 775 O O . GLY A 1 111 ? 11.627 6.987 7.369 1.00 78.44 111 GLY A O 1
ATOM 776 N N . ILE A 1 112 ? 12.178 6.482 5.251 1.00 76.81 112 ILE A N 1
ATOM 777 C CA . ILE A 1 112 ? 11.465 5.195 5.225 1.00 76.81 112 ILE A CA 1
ATOM 778 C C . ILE A 1 112 ? 12.142 4.186 6.169 1.00 76.81 112 ILE A C 1
ATOM 780 O O . ILE A 1 112 ? 11.459 3.553 6.976 1.00 76.81 112 ILE A O 1
ATOM 784 N N . GLY A 1 113 ? 13.474 4.072 6.121 1.00 69.50 113 GLY A N 1
ATOM 785 C CA . GLY A 1 113 ? 14.238 3.157 6.981 1.00 69.50 113 GLY A CA 1
ATOM 786 C C . GLY A 1 113 ? 14.202 3.530 8.470 1.00 69.50 113 GLY A C 1
ATOM 787 O O . GLY A 1 113 ? 14.000 2.669 9.326 1.00 69.50 113 GLY A O 1
ATOM 788 N N . LEU A 1 114 ? 14.331 4.820 8.786 1.00 74.12 114 LEU A N 1
ATOM 789 C CA . LEU A 1 114 ? 14.276 5.355 10.153 1.00 74.12 114 LEU A CA 1
ATOM 790 C C . LEU A 1 114 ? 12.850 5.413 10.715 1.00 74.12 114 LEU A C 1
ATOM 792 O O . LEU A 1 114 ? 12.669 5.426 11.932 1.00 74.12 114 LEU A O 1
ATOM 796 N N . GLY A 1 115 ? 11.829 5.421 9.857 1.00 67.62 115 GLY A N 1
ATOM 797 C CA . GLY A 1 115 ? 10.430 5.425 10.276 1.00 67.62 115 GLY A CA 1
ATOM 798 C C . GLY A 1 115 ? 9.972 4.107 10.905 1.00 67.62 115 GLY A C 1
ATOM 799 O O . GLY A 1 115 ? 9.052 4.114 11.720 1.00 67.62 115 GLY A O 1
ATOM 800 N N . TYR A 1 116 ? 10.610 2.981 10.566 1.00 67.75 116 TYR A N 1
ATOM 801 C CA . TYR A 1 116 ? 10.242 1.648 11.056 1.00 67.75 116 TYR A CA 1
ATOM 802 C C . TYR A 1 116 ? 10.419 1.447 12.578 1.00 67.75 116 TYR A C 1
ATOM 804 O O . TYR A 1 116 ? 9.452 1.041 13.227 1.00 67.75 116 TYR A O 1
ATOM 812 N N . PRO A 1 117 ? 11.569 1.777 13.205 1.00 64.44 117 PRO A N 1
ATOM 813 C CA . PRO A 1 117 ? 11.720 1.654 14.657 1.00 64.44 117 PRO A CA 1
ATOM 814 C C . PRO A 1 117 ? 10.817 2.610 15.448 1.00 64.44 117 PRO A C 1
ATOM 816 O O . PRO A 1 117 ? 10.569 2.357 16.619 1.00 64.44 117 PRO A O 1
ATOM 819 N N . GLY A 1 118 ? 10.311 3.686 14.833 1.00 63.34 118 GLY A N 1
ATOM 820 C CA . GLY A 1 118 ? 9.411 4.651 15.475 1.00 63.34 118 GLY A CA 1
ATOM 821 C C . GLY A 1 118 ? 7.936 4.238 15.490 1.00 63.34 118 GLY A C 1
ATOM 822 O O . GLY A 1 118 ? 7.105 4.958 16.048 1.00 63.34 118 GLY A O 1
ATOM 823 N N . GLN A 1 119 ? 7.574 3.108 14.872 1.00 72.69 119 GLN A N 1
ATOM 824 C CA . GLN A 1 119 ? 6.178 2.690 14.803 1.00 72.69 119 GLN A CA 1
ATOM 825 C C . GLN A 1 119 ? 5.709 2.163 16.172 1.00 72.69 119 GLN A C 1
ATOM 827 O O . GLN A 1 119 ? 6.359 1.277 16.732 1.00 72.69 119 GLN A O 1
ATOM 832 N N . PRO A 1 120 ? 4.568 2.639 16.717 1.00 67.69 120 PRO A N 1
ATOM 833 C CA . PRO A 1 120 ? 4.139 2.317 18.083 1.00 67.69 120 PRO A CA 1
ATOM 834 C C . PRO A 1 120 ? 4.066 0.816 18.391 1.00 67.69 120 PRO A C 1
ATOM 836 O O . PRO A 1 120 ? 4.367 0.397 19.503 1.00 67.69 120 PRO A O 1
ATOM 839 N N . HIS A 1 121 ? 3.706 -0.007 17.404 1.00 66.81 121 HIS A N 1
ATOM 840 C CA . HIS A 1 121 ? 3.618 -1.460 17.551 1.00 66.81 121 HIS A CA 1
ATOM 841 C C . HIS A 1 121 ? 4.995 -2.148 17.601 1.00 66.81 121 HIS A C 1
ATOM 843 O O . HIS A 1 121 ? 5.153 -3.127 18.326 1.00 66.81 121 HIS A O 1
ATOM 849 N N . VAL A 1 122 ? 6.004 -1.621 16.897 1.00 68.44 122 VAL A N 1
ATOM 850 C CA . VAL A 1 122 ? 7.391 -2.114 16.968 1.00 68.44 122 VAL A CA 1
ATOM 851 C C . VAL A 1 122 ? 8.027 -1.697 18.293 1.00 68.44 122 VAL A C 1
ATOM 853 O O . VAL A 1 122 ? 8.601 -2.534 18.987 1.00 68.44 122 VAL A O 1
ATOM 856 N N . VAL A 1 123 ? 7.853 -0.433 18.692 1.00 68.56 123 VAL A N 1
ATOM 857 C CA . VAL A 1 123 ? 8.372 0.107 19.960 1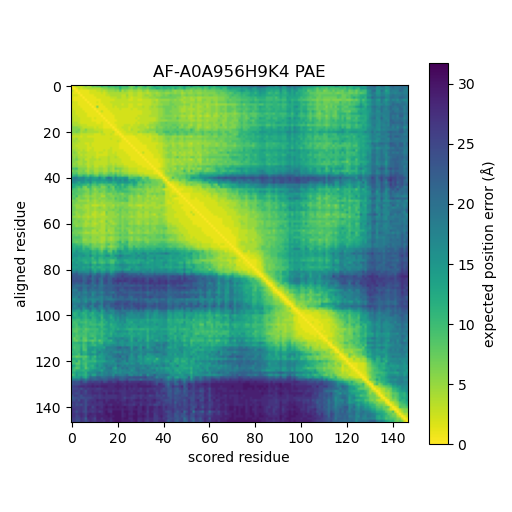.00 68.56 123 VAL A CA 1
ATOM 858 C C . VAL A 1 123 ? 7.814 -0.661 21.156 1.00 68.56 123 VAL A C 1
ATOM 860 O O . VAL A 1 123 ? 8.578 -1.102 22.010 1.00 68.56 123 VAL A O 1
ATOM 863 N N . ASN A 1 124 ? 6.498 -0.888 21.196 1.00 68.94 124 ASN A N 1
ATOM 864 C CA . ASN A 1 124 ? 5.864 -1.599 22.306 1.00 68.94 124 ASN A CA 1
ATOM 865 C C . ASN A 1 124 ? 6.345 -3.061 22.412 1.00 68.94 124 ASN A C 1
ATOM 867 O O . ASN A 1 124 ? 6.455 -3.605 23.507 1.00 68.94 124 ASN A O 1
ATOM 871 N N . ARG A 1 125 ? 6.698 -3.688 21.280 1.00 66.25 125 ARG A N 1
ATOM 872 C CA . ARG A 1 125 ? 7.269 -5.042 21.245 1.00 66.25 125 ARG A CA 1
ATOM 873 C C . ARG A 1 125 ? 8.725 -5.071 21.711 1.00 66.25 125 ARG A C 1
ATOM 875 O O . ARG A 1 125 ? 9.088 -5.972 22.458 1.00 66.25 125 ARG A O 1
ATOM 882 N N . LEU A 1 126 ? 9.538 -4.084 21.325 1.00 6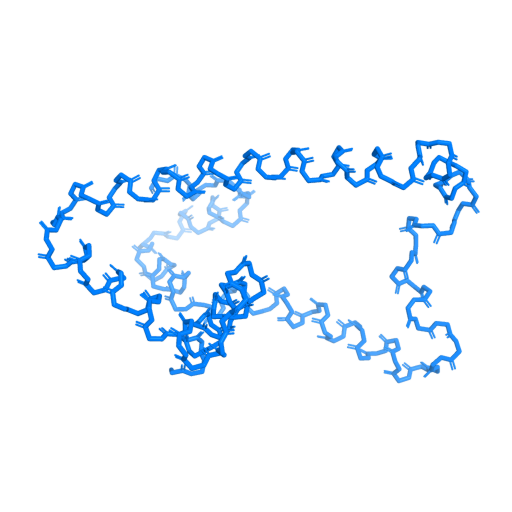4.44 126 LEU A N 1
ATOM 883 C CA . LEU A 1 126 ? 10.914 -3.939 21.819 1.00 64.44 126 LEU A CA 1
ATOM 884 C C . LEU A 1 126 ? 10.946 -3.662 23.327 1.00 64.44 126 LEU A C 1
ATOM 886 O O . LEU A 1 126 ? 11.777 -4.225 24.029 1.00 64.44 126 LEU A O 1
ATOM 890 N N . MET A 1 127 ? 10.002 -2.868 23.838 1.00 67.50 127 MET A N 1
ATOM 891 C CA . MET A 1 127 ? 9.849 -2.608 25.275 1.00 67.50 127 MET A CA 1
ATOM 892 C C . MET A 1 127 ? 9.399 -3.846 26.069 1.00 67.50 127 MET A C 1
ATOM 894 O O . MET A 1 127 ? 9.710 -3.959 27.252 1.00 67.50 127 MET A O 1
ATOM 898 N N . ALA A 1 128 ? 8.690 -4.786 25.436 1.00 66.31 128 ALA A N 1
ATOM 899 C CA . ALA A 1 128 ? 8.273 -6.044 26.058 1.00 66.31 128 ALA A CA 1
ATOM 900 C C . ALA A 1 128 ? 9.392 -7.108 26.111 1.00 66.31 128 ALA A C 1
ATOM 902 O O . ALA A 1 128 ? 9.282 -8.076 26.869 1.00 66.31 128 ALA A O 1
ATOM 903 N N . LEU A 1 129 ? 10.478 -6.941 25.343 1.00 65.00 129 LEU A N 1
ATOM 904 C CA . LEU A 1 129 ? 11.649 -7.820 25.378 1.00 65.00 129 LEU A CA 1
ATOM 905 C C . LEU A 1 129 ? 12.537 -7.443 26.573 1.00 65.00 129 LEU A C 1
ATOM 907 O O . LEU A 1 129 ? 13.333 -6.513 26.523 1.00 65.00 129 LEU A O 1
ATOM 911 N N . ARG A 1 130 ? 12.373 -8.177 27.675 1.00 56.56 130 ARG A N 1
ATOM 912 C CA . ARG A 1 130 ? 12.969 -7.880 28.989 1.00 56.56 130 ARG A CA 1
ATOM 913 C C . ARG A 1 130 ? 14.399 -8.404 29.206 1.00 56.56 130 ARG A C 1
ATOM 915 O O . ARG A 1 130 ? 14.888 -8.308 30.326 1.00 56.56 130 ARG A O 1
ATOM 922 N N . ASP A 1 131 ? 15.040 -8.988 28.193 1.00 58.78 131 ASP A N 1
ATOM 923 C CA . ASP A 1 131 ? 16.309 -9.716 28.345 1.00 58.78 131 ASP A CA 1
ATOM 924 C C . ASP A 1 131 ? 17.367 -9.223 27.339 1.00 58.78 131 ASP A C 1
ATOM 926 O O . ASP A 1 131 ? 17.142 -9.232 26.125 1.00 58.78 131 ASP A O 1
ATOM 930 N N . GLU A 1 132 ? 18.534 -8.798 27.832 1.00 58.00 132 GLU A N 1
ATOM 931 C CA . GLU A 1 132 ? 19.618 -8.208 27.027 1.00 58.00 132 GLU A CA 1
ATOM 932 C C . GLU A 1 132 ? 20.161 -9.182 25.966 1.00 58.00 132 GLU A C 1
ATOM 934 O O . GLU A 1 132 ? 20.618 -8.759 24.901 1.00 58.00 132 GLU A O 1
ATOM 939 N N . ARG A 1 133 ? 20.039 -10.500 26.189 1.00 52.12 133 ARG A N 1
ATOM 940 C CA . ARG A 1 133 ? 20.402 -11.526 25.191 1.00 52.12 133 ARG A CA 1
ATOM 941 C C . ARG A 1 133 ? 19.380 -11.676 24.059 1.00 52.12 133 ARG A C 1
ATOM 943 O O . ARG A 1 133 ? 19.757 -12.094 22.965 1.00 52.12 133 ARG A O 1
ATOM 950 N N . ALA A 1 134 ? 18.117 -11.306 24.278 1.00 53.22 134 ALA A N 1
ATOM 951 C CA . ALA A 1 134 ? 17.072 -11.365 23.252 1.00 53.22 134 ALA A CA 1
ATOM 952 C C . ALA A 1 134 ? 17.167 -10.200 22.248 1.00 53.22 134 ALA A C 1
ATOM 954 O O . ALA A 1 134 ? 16.737 -10.340 21.103 1.00 53.22 134 ALA A O 1
ATOM 955 N N . LEU A 1 135 ? 17.790 -9.082 22.638 1.00 54.75 135 LEU A N 1
ATOM 956 C CA . LEU A 1 135 ? 18.014 -7.928 21.760 1.00 54.75 135 LEU A CA 1
ATOM 957 C C . LEU A 1 135 ? 19.009 -8.236 20.631 1.00 54.75 135 LEU A C 1
ATOM 959 O O . LEU A 1 135 ? 18.769 -7.853 19.489 1.00 54.75 135 LEU A O 1
ATOM 963 N N . VAL A 1 136 ? 20.084 -8.983 20.910 1.00 55.19 136 VAL A N 1
ATOM 964 C CA . VAL A 1 136 ? 21.092 -9.352 19.895 1.00 55.19 136 VAL A CA 1
ATOM 965 C C . VAL A 1 136 ? 20.529 -10.364 18.889 1.00 55.19 136 VAL A C 1
ATOM 967 O O . VAL A 1 136 ? 20.783 -10.258 17.691 1.00 55.19 136 VAL A O 1
ATOM 970 N N . VAL A 1 137 ? 19.701 -11.306 19.349 1.00 52.88 137 VAL A N 1
ATOM 971 C CA . VAL A 1 137 ? 19.056 -12.313 18.486 1.00 52.88 137 VAL A CA 1
ATOM 972 C C . VAL A 1 137 ? 17.903 -11.709 17.669 1.00 52.88 137 VAL A C 1
ATOM 974 O O . VAL A 1 137 ? 17.724 -12.068 16.505 1.00 52.88 137 VAL A O 1
ATOM 977 N N . GLY A 1 138 ? 17.159 -10.751 18.232 1.00 51.34 138 GLY A N 1
ATOM 978 C CA . GLY A 1 138 ? 16.115 -10.007 17.520 1.00 51.34 138 GLY A CA 1
ATOM 979 C C . GLY A 1 138 ? 16.658 -9.003 16.497 1.00 51.34 138 GLY A C 1
ATOM 980 O O . GLY A 1 138 ? 16.045 -8.817 15.450 1.00 51.34 138 GLY A O 1
ATOM 981 N N . ALA A 1 139 ? 17.822 -8.397 16.756 1.00 53.94 139 ALA A N 1
ATOM 982 C CA . ALA A 1 139 ? 18.472 -7.463 15.832 1.00 53.94 139 ALA A CA 1
ATOM 983 C C . ALA A 1 139 ? 19.167 -8.157 14.644 1.00 53.94 139 ALA A C 1
ATOM 985 O O . ALA A 1 139 ? 19.269 -7.570 13.570 1.00 53.94 139 ALA A O 1
ATOM 986 N N . ALA A 1 140 ? 19.637 -9.398 14.818 1.00 49.06 140 ALA A N 1
ATOM 987 C CA . ALA A 1 140 ? 20.382 -10.135 13.792 1.00 49.06 140 ALA A CA 1
ATOM 988 C C . ALA A 1 140 ? 19.505 -10.962 12.832 1.00 49.06 140 ALA A C 1
ATOM 990 O O . ALA A 1 140 ? 19.994 -11.430 11.805 1.00 49.06 140 ALA A O 1
ATOM 991 N N . SER A 1 141 ? 18.222 -11.162 13.140 1.00 39.09 141 SER A N 1
ATOM 992 C CA . SER A 1 141 ? 17.325 -11.972 12.317 1.00 39.09 141 SER A CA 1
ATOM 993 C C . SER A 1 141 ? 16.264 -11.102 11.640 1.00 39.09 141 SER A C 1
ATOM 995 O O . SER A 1 141 ? 15.371 -10.600 12.322 1.00 39.09 141 SER A O 1
ATOM 997 N N . PRO A 1 142 ? 16.255 -11.001 10.295 1.00 51.94 142 PRO A N 1
ATOM 998 C CA . PRO A 1 142 ? 15.176 -10.338 9.558 1.00 51.94 142 PRO A CA 1
ATOM 999 C C . PRO A 1 142 ? 13.808 -11.040 9.704 1.00 51.94 142 PRO A C 1
ATOM 1001 O O . PRO A 1 142 ? 12.813 -10.572 9.156 1.00 51.94 142 PRO A O 1
ATOM 1004 N N . TRP A 1 143 ? 13.748 -12.177 10.417 1.00 45.22 143 TRP A N 1
ATOM 1005 C CA . TRP A 1 143 ? 12.606 -13.094 10.456 1.00 45.22 143 TRP A CA 1
ATOM 1006 C C . TRP A 1 143 ? 12.179 -13.527 11.869 1.00 45.22 143 TRP A C 1
ATOM 1008 O O . TRP A 1 143 ? 11.200 -14.259 11.990 1.00 45.22 143 TRP A O 1
ATOM 1018 N N . ALA A 1 144 ? 12.828 -13.059 12.944 1.00 42.84 144 ALA A N 1
ATOM 1019 C CA . ALA A 1 144 ? 12.539 -13.490 14.327 1.00 42.84 144 ALA A CA 1
ATOM 1020 C C . ALA A 1 144 ? 11.189 -12.999 14.896 1.00 42.84 144 ALA A C 1
ATOM 1022 O O . ALA A 1 144 ? 10.923 -13.127 16.086 1.00 42.84 144 ALA A O 1
ATOM 1023 N N . GLY A 1 145 ? 10.330 -12.422 14.056 1.00 44.47 145 GLY A N 1
ATOM 1024 C CA . GLY A 1 145 ? 9.105 -11.760 14.470 1.00 44.47 145 GLY A CA 1
ATOM 1025 C C . GLY A 1 145 ? 7.796 -12.425 14.055 1.00 44.47 145 GLY A C 1
ATOM 1026 O O . GLY A 1 145 ? 6.764 -11.822 14.338 1.00 44.47 145 GLY A O 1
ATOM 1027 N N . ARG A 1 146 ? 7.803 -13.583 13.385 1.00 44.56 146 ARG A N 1
ATOM 1028 C CA . ARG A 1 146 ? 6.571 -14.291 12.998 1.00 44.56 146 ARG A CA 1
ATOM 1029 C C . ARG A 1 146 ? 6.178 -15.245 14.119 1.00 44.56 146 ARG A C 1
ATOM 1031 O O . ARG A 1 146 ? 6.714 -16.340 14.124 1.00 44.56 146 ARG A O 1
ATOM 1038 N N . TRP A 1 147 ? 5.377 -14.747 15.061 1.00 37.50 147 TRP A N 1
ATOM 1039 C CA . TRP A 1 147 ? 4.384 -15.364 15.963 1.00 37.50 147 TRP A CA 1
ATOM 1040 C C . TRP A 1 147 ? 4.138 -14.364 17.102 1.00 37.50 147 TRP A C 1
ATOM 1042 O O . TRP A 1 147 ? 5.132 -13.870 17.692 1.00 37.50 147 TRP A O 1
#

Mean predicted aligned error: 13.08 Å

Sequence (147 aa):
LTYVAAQFQGAGKAFAATFDLSLTSALLLGAGIVVFYTLLGGFWAVSLTDTLQGLMMAFAAVVLPIAALWAAGIDAVLADLLGGSSLWAVGRATEGAGPAAAVGLVLGLLGIGLGYPGQPHVVNRLMALRDERALVVGAASPWAGRW

pLDDT: mean 75.6, std 13.92, range [37.5, 94.06]

Radius of gyration: 20.77 Å; Cα contacts (8 Å, |Δi|>4): 49; chains: 1; bounding box: 41×35×53 Å

Secondary structure (DSSP, 8-state):
-HHHHHHHHHHHHHHHHHHT--HHHHHHHHHHHHHHHHHH-HHHHHHHHHHHHHHHHHHHHHHHHHHHHHHH-HHHHHHHHHTTSSTTHHHHTTTTSHHHHHHHHHHHHHHHHHHTTTSHHHHHHHHH---HHHHHHHHH-TTTT--

Foldseek 3Di:
DVVVVVVLQVQLVVQCVPVVDDSVVSSVVVVVVVVVQVVPPPPNSVVVVVVVVVVVVVVCVPVVVVVVCVVCDVVNVVCCVVVVCPVVVLVVQCVPVDPVVVVVSVVVVVCVVVVVCVDPVNVVVVVVPPDPVVVVVVVPDPPPPDD